Protein AF-A0A7G2LVC7-F1 (afdb_monomer)

pLDDT: mean 88.09, std 11.13, range [53.5, 98.56]

Structure (mmCIF, N/CA/C/O backbone):
data_AF-A0A7G2LVC7-F1
#
_entry.id   AF-A0A7G2LVC7-F1
#
loop_
_atom_site.group_PDB
_atom_site.id
_atom_site.type_symbol
_atom_site.label_atom_id
_atom_site.label_alt_id
_atom_site.label_comp_id
_atom_site.label_asym_id
_atom_site.label_entity_id
_atom_site.label_seq_id
_atom_site.pdbx_PDB_ins_code
_atom_site.Cartn_x
_atom_site.Cartn_y
_atom_site.Cartn_z
_atom_site.occupancy
_atom_site.B_iso_or_equiv
_atom_site.auth_seq_id
_atom_site.auth_comp_id
_atom_site.auth_asym_id
_atom_site.auth_atom_id
_atom_site.pdbx_PDB_model_num
ATOM 1 N N . ASP A 1 1 ? -10.509 -1.052 -3.117 1.00 84.00 1 ASP A N 1
ATOM 2 C CA . ASP A 1 1 ? -11.192 -1.688 -4.268 1.00 84.00 1 ASP A CA 1
ATOM 3 C C . ASP A 1 1 ? -12.292 -2.691 -3.932 1.00 84.00 1 ASP A C 1
ATOM 5 O O . ASP A 1 1 ? -13.325 -2.704 -4.594 1.00 84.00 1 ASP A O 1
ATOM 9 N N . PHE A 1 2 ? -12.101 -3.546 -2.930 1.00 94.62 2 PHE A N 1
ATOM 10 C CA . PHE A 1 2 ? -13.021 -4.633 -2.593 1.00 94.62 2 PHE A CA 1
ATOM 11 C C . PHE A 1 2 ? -13.403 -4.578 -1.112 1.00 94.62 2 PHE A C 1
ATOM 13 O O . PHE A 1 2 ? -12.683 -4.004 -0.293 1.00 94.62 2 PHE A O 1
ATOM 20 N N . TRP A 1 3 ? -14.530 -5.190 -0.750 1.00 96.19 3 TRP A N 1
ATOM 21 C CA . TRP A 1 3 ? -14.971 -5.289 0.640 1.00 96.19 3 TRP A CA 1
ATOM 22 C C . TRP A 1 3 ? -15.733 -6.590 0.890 1.00 96.19 3 TRP A C 1
ATOM 24 O O . TRP A 1 3 ? -16.580 -6.984 0.086 1.00 96.19 3 TRP A O 1
ATOM 34 N N . ARG A 1 4 ? -15.452 -7.255 2.016 1.00 97.44 4 ARG A N 1
ATOM 35 C CA . ARG A 1 4 ? -16.205 -8.428 2.484 1.00 97.44 4 ARG A CA 1
ATOM 36 C C . ARG A 1 4 ? -16.074 -8.578 3.991 1.00 97.44 4 ARG A C 1
ATOM 38 O O . ARG A 1 4 ? -14.972 -8.489 4.512 1.00 97.44 4 ARG A O 1
ATOM 45 N N . ALA A 1 5 ? -17.185 -8.864 4.675 1.00 96.81 5 ALA A N 1
ATOM 46 C CA . ALA A 1 5 ? -17.201 -9.202 6.103 1.00 96.81 5 ALA A CA 1
ATOM 47 C C . ALA A 1 5 ? -16.351 -8.246 6.966 1.00 96.81 5 ALA A C 1
ATOM 49 O O . ALA A 1 5 ? -15.589 -8.691 7.816 1.00 96.81 5 ALA A O 1
ATOM 50 N N . ARG A 1 6 ? -16.493 -6.931 6.729 1.00 98.00 6 ARG A N 1
ATOM 51 C CA . ARG A 1 6 ? -15.776 -5.861 7.451 1.00 98.00 6 ARG A CA 1
ATOM 52 C C . ARG A 1 6 ? -14.270 -5.768 7.160 1.00 98.00 6 ARG A C 1
ATOM 54 O O . ARG A 1 6 ? -13.549 -5.088 7.878 1.00 98.00 6 ARG A O 1
ATOM 61 N N . VAL A 1 7 ? -13.795 -6.377 6.080 1.00 98.25 7 VAL A N 1
ATOM 62 C CA . VAL A 1 7 ? -12.431 -6.204 5.565 1.00 98.25 7 VAL A CA 1
ATOM 63 C C . VAL A 1 7 ? -12.501 -5.392 4.280 1.00 98.25 7 VAL A C 1
ATOM 65 O O . VAL A 1 7 ? -13.159 -5.821 3.330 1.00 98.25 7 VAL A O 1
ATOM 68 N N . ALA A 1 8 ? -11.839 -4.234 4.241 1.00 98.06 8 ALA A N 1
ATOM 69 C CA . ALA A 1 8 ? -11.569 -3.538 2.983 1.00 98.06 8 ALA A CA 1
ATOM 70 C C . ALA A 1 8 ? -10.250 -4.043 2.402 1.00 98.06 8 ALA A C 1
ATOM 72 O O . ALA A 1 8 ? -9.280 -4.235 3.130 1.00 98.06 8 ALA A O 1
ATOM 73 N N . PHE A 1 9 ? -10.212 -4.242 1.092 1.00 97.06 9 PHE A N 1
ATOM 74 C CA . PHE A 1 9 ? -9.042 -4.734 0.385 1.00 97.06 9 PHE A CA 1
ATOM 75 C C . PHE A 1 9 ? -8.743 -3.850 -0.823 1.00 97.06 9 PHE A C 1
ATOM 77 O O . PHE A 1 9 ? -9.649 -3.428 -1.552 1.00 97.06 9 PHE A O 1
ATOM 84 N N . ASP A 1 10 ? -7.465 -3.588 -1.034 1.00 93.38 10 ASP A N 1
ATOM 85 C CA . ASP A 1 10 ? -6.957 -2.775 -2.123 1.00 93.38 10 ASP A CA 1
ATOM 86 C C . ASP A 1 10 ? -5.792 -3.479 -2.812 1.00 93.38 10 ASP A C 1
ATOM 88 O O . ASP A 1 10 ? -4.890 -3.996 -2.144 1.00 93.38 10 ASP A O 1
ATOM 92 N N . TYR A 1 11 ? -5.838 -3.546 -4.144 1.00 91.00 11 TYR A N 1
ATOM 93 C CA . TYR A 1 11 ? -4.787 -4.167 -4.945 1.00 91.00 11 TYR A CA 1
ATOM 94 C C . TYR A 1 11 ? -4.053 -3.092 -5.727 1.00 91.00 11 TYR A C 1
ATOM 96 O O . TYR A 1 11 ? -4.482 -2.663 -6.796 1.00 91.00 11 TYR A O 1
ATOM 104 N N . GLU A 1 12 ? -2.911 -2.682 -5.198 1.00 86.00 12 GLU A N 1
ATOM 105 C CA . GLU A 1 12 ? -2.181 -1.544 -5.709 1.00 86.00 12 GLU A CA 1
ATOM 106 C C . GLU A 1 12 ? -0.890 -1.982 -6.406 1.00 86.00 12 GLU A C 1
ATOM 108 O O . GLU A 1 12 ? 0.140 -2.239 -5.785 1.00 86.00 12 GLU A O 1
ATOM 113 N N . TRP A 1 13 ? -0.944 -2.076 -7.734 1.00 80.50 13 TRP A N 1
ATOM 114 C CA . TRP A 1 13 ? 0.162 -2.593 -8.542 1.00 80.50 13 TRP A CA 1
ATOM 115 C C . TRP A 1 13 ? 1.050 -1.505 -9.153 1.00 80.50 13 TRP A C 1
ATOM 117 O O . TRP A 1 13 ? 2.193 -1.776 -9.537 1.00 80.50 13 TRP A O 1
ATOM 127 N N . ASN A 1 14 ? 0.558 -0.271 -9.293 1.00 69.94 14 ASN A N 1
ATOM 128 C CA . ASN A 1 14 ? 1.308 0.775 -9.986 1.00 69.94 14 ASN A CA 1
ATOM 129 C C . ASN A 1 14 ? 0.939 2.186 -9.518 1.00 69.94 14 ASN A C 1
ATOM 131 O O . ASN A 1 14 ? 0.633 3.077 -10.317 1.00 69.94 14 ASN A O 1
ATOM 135 N N . SER A 1 15 ? 0.986 2.387 -8.208 1.00 57.44 15 SER A N 1
ATOM 136 C CA . SER A 1 15 ? 0.576 3.633 -7.580 1.00 57.44 15 SER A CA 1
ATOM 137 C C . SER A 1 15 ? 1.607 4.735 -7.779 1.00 57.44 15 SER A C 1
ATOM 139 O O . SER A 1 15 ? 2.799 4.599 -7.478 1.00 57.44 15 SER A O 1
ATOM 141 N N . LYS A 1 16 ? 1.105 5.874 -8.255 1.00 60.28 16 LYS A N 1
ATOM 142 C CA . LYS A 1 16 ? 1.748 7.174 -8.066 1.00 60.28 16 LYS A CA 1
ATOM 143 C C . LYS A 1 16 ? 1.584 7.577 -6.600 1.00 60.28 16 LYS A C 1
ATOM 145 O O . LYS A 1 16 ? 0.590 7.227 -5.976 1.00 60.28 16 LYS A O 1
ATOM 150 N N . ASP A 1 17 ? 2.496 8.388 -6.075 1.00 61.31 17 ASP A N 1
ATOM 151 C CA . ASP A 1 17 ? 2.555 8.804 -4.663 1.00 61.31 17 ASP A CA 1
ATOM 152 C C . ASP A 1 17 ? 1.239 9.316 -4.028 1.00 61.31 17 ASP A C 1
ATOM 154 O O . ASP A 1 17 ? 1.106 9.260 -2.809 1.00 61.31 17 ASP A O 1
ATOM 158 N N . GLN A 1 18 ? 0.270 9.786 -4.819 1.00 62.22 18 GLN A N 1
ATOM 159 C CA . GLN A 1 18 ? -1.046 10.232 -4.338 1.00 62.22 18 GLN A CA 1
ATOM 160 C C . GLN A 1 18 ? -2.010 9.093 -3.966 1.00 62.22 18 GLN A C 1
ATOM 162 O O . GLN A 1 18 ? -2.948 9.325 -3.207 1.00 62.22 18 GLN A O 1
ATOM 167 N N . THR A 1 19 ? -1.807 7.888 -4.499 1.00 74.31 19 THR A N 1
ATOM 168 C CA . THR A 1 19 ? -2.781 6.788 -4.389 1.00 74.31 19 THR A CA 1
ATOM 169 C C . THR A 1 19 ? -2.840 6.275 -2.951 1.00 74.31 19 THR A C 1
ATOM 171 O O . THR A 1 19 ? -3.884 6.377 -2.320 1.00 74.31 19 THR A O 1
ATOM 174 N N . TYR A 1 20 ? -1.687 5.952 -2.350 1.00 88.38 20 TYR A N 1
ATOM 175 C CA . TYR A 1 20 ? -1.632 5.445 -0.972 1.00 88.38 20 TYR A CA 1
ATOM 176 C C . TYR A 1 20 ? -2.254 6.370 0.070 1.00 88.38 20 TYR A C 1
ATOM 178 O O . TYR A 1 20 ? -2.895 5.895 1.000 1.00 88.38 20 TYR A O 1
ATOM 186 N N . ASP A 1 21 ? -2.073 7.685 -0.053 1.00 90.19 21 ASP A N 1
ATOM 187 C CA . ASP A 1 21 ? -2.685 8.609 0.901 1.00 90.19 21 ASP A CA 1
ATOM 188 C C . ASP A 1 21 ? -4.215 8.555 0.809 1.00 90.19 21 ASP A C 1
ATOM 190 O O . ASP A 1 21 ? -4.891 8.514 1.834 1.00 90.19 21 ASP A O 1
ATOM 194 N N . ARG A 1 22 ? -4.766 8.485 -0.408 1.00 91.06 22 ARG A N 1
ATOM 195 C CA . ARG A 1 22 ? -6.209 8.348 -0.636 1.00 91.06 22 ARG A CA 1
ATOM 196 C C . ARG A 1 22 ? -6.742 7.031 -0.077 1.00 91.06 22 ARG A C 1
ATOM 198 O O . ARG A 1 22 ? -7.782 7.043 0.578 1.00 91.06 22 ARG A O 1
ATOM 205 N N . ASP A 1 23 ? -6.040 5.929 -0.308 1.00 92.38 23 ASP A N 1
ATOM 206 C CA . ASP A 1 23 ? -6.507 4.605 0.108 1.00 92.38 23 ASP A CA 1
ATOM 207 C C . ASP A 1 23 ? -6.465 4.483 1.646 1.00 92.38 23 ASP A C 1
ATOM 209 O O . ASP A 1 23 ? -7.435 4.047 2.270 1.00 92.38 23 ASP A O 1
ATOM 213 N N . LEU A 1 24 ? -5.410 5.006 2.290 1.00 95.00 24 LEU A N 1
ATOM 214 C CA . LEU A 1 24 ? -5.313 5.075 3.754 1.00 95.00 24 LEU A CA 1
ATOM 215 C C . LEU A 1 24 ? -6.374 5.998 4.374 1.00 95.00 24 LEU A C 1
ATOM 217 O O . LEU A 1 24 ? -6.931 5.661 5.422 1.00 95.00 24 LEU A O 1
ATOM 221 N N . TYR A 1 25 ? -6.696 7.131 3.739 1.00 95.44 25 TYR A N 1
ATOM 222 C CA . TYR A 1 25 ? -7.791 7.990 4.197 1.00 95.44 25 TYR A CA 1
ATOM 223 C C . TYR A 1 25 ? -9.154 7.312 4.062 1.00 95.44 25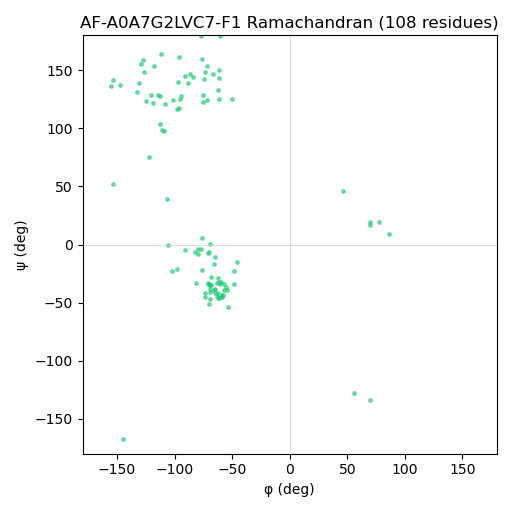 TYR A C 1
ATOM 225 O O . TYR A 1 25 ? -9.973 7.425 4.973 1.00 95.44 25 TYR A O 1
ATOM 233 N N . ALA A 1 26 ? -9.391 6.569 2.980 1.00 95.56 26 ALA A N 1
ATOM 234 C CA . ALA A 1 26 ? -10.620 5.802 2.823 1.00 95.56 26 ALA A CA 1
ATOM 235 C C . ALA A 1 26 ? -10.754 4.737 3.924 1.00 95.56 26 ALA A C 1
ATOM 237 O O . ALA A 1 26 ? -11.797 4.649 4.572 1.00 95.56 26 ALA A O 1
ATOM 238 N N . PHE A 1 27 ? -9.686 3.983 4.204 1.00 97.56 27 PHE A N 1
ATOM 239 C CA . PHE A 1 27 ? -9.669 3.008 5.299 1.00 97.56 27 PHE A CA 1
ATOM 240 C C . PHE A 1 27 ? -9.948 3.645 6.652 1.00 97.56 27 PHE A C 1
ATOM 242 O O . PHE A 1 27 ? -10.782 3.138 7.402 1.00 97.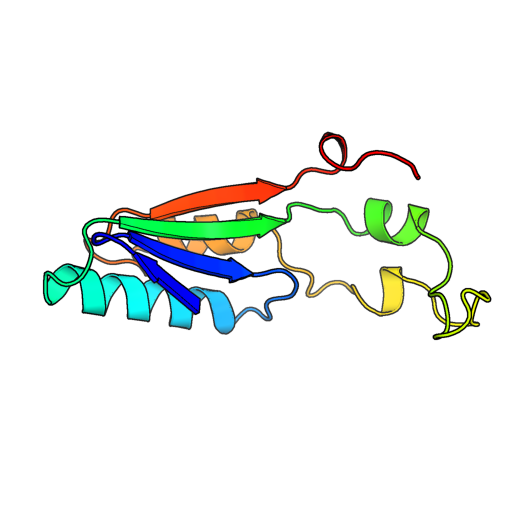56 27 PHE A O 1
ATOM 249 N N . ARG A 1 28 ? -9.316 4.788 6.937 1.00 97.81 28 ARG A N 1
ATOM 250 C CA . ARG A 1 28 ? -9.595 5.568 8.141 1.00 97.81 28 ARG A CA 1
ATOM 251 C C . ARG A 1 28 ? -11.083 5.885 8.258 1.00 97.81 28 ARG A C 1
ATOM 253 O O . ARG A 1 28 ? -11.685 5.568 9.278 1.00 97.81 28 ARG A O 1
ATOM 260 N N . SER A 1 29 ? -11.677 6.478 7.223 1.00 97.75 29 SER A N 1
ATOM 261 C CA . SER A 1 29 ? -13.086 6.878 7.247 1.00 97.75 29 SER A CA 1
ATOM 262 C C . SER A 1 29 ? -14.029 5.688 7.418 1.00 97.75 29 SER A C 1
ATOM 264 O O . SER A 1 29 ? -14.978 5.768 8.194 1.00 97.75 29 SER A O 1
ATOM 266 N N . PHE A 1 30 ? -13.772 4.566 6.742 1.00 97.75 30 PHE A N 1
ATOM 267 C CA . PHE A 1 30 ? -14.605 3.369 6.882 1.00 97.75 30 PHE A CA 1
ATOM 268 C C . PHE A 1 30 ? -14.464 2.704 8.249 1.00 97.75 30 PHE A C 1
ATOM 270 O O . PHE A 1 30 ? -15.446 2.179 8.773 1.00 97.75 30 PHE A O 1
ATOM 277 N N . PHE A 1 31 ? -13.271 2.734 8.835 1.00 98.38 31 PHE A N 1
ATOM 278 C CA . PHE A 1 31 ? -13.039 2.225 10.179 1.00 98.38 31 PHE A CA 1
ATOM 279 C C . PHE A 1 31 ? -13.720 3.100 11.236 1.00 98.38 31 PHE A C 1
ATOM 281 O O . PHE A 1 31 ? -14.447 2.585 12.079 1.00 98.38 31 PHE A O 1
ATOM 288 N N . GLU A 1 32 ? -13.568 4.426 11.148 1.00 98.00 32 GLU A N 1
ATOM 289 C CA . GLU A 1 32 ? -14.238 5.384 12.041 1.00 98.00 32 GLU A CA 1
ATOM 290 C C . GLU A 1 32 ? -15.771 5.291 11.936 1.00 98.00 32 GLU A C 1
ATOM 292 O O . GLU A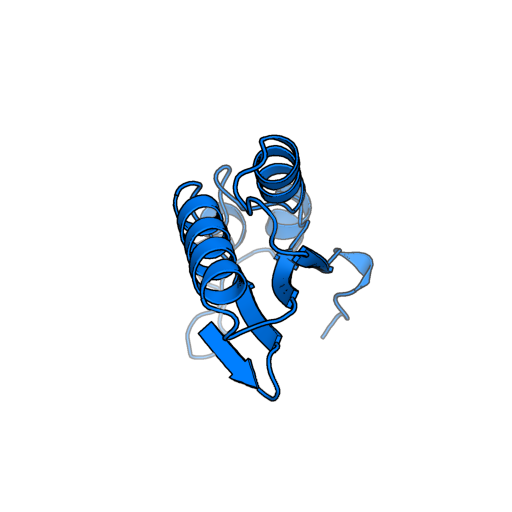 1 32 ? -16.469 5.424 12.938 1.00 98.00 32 GLU A O 1
ATOM 297 N N . ALA A 1 33 ? -16.302 4.992 10.746 1.00 97.62 33 ALA A N 1
ATOM 298 C CA . ALA A 1 33 ? -17.725 4.728 10.531 1.00 97.62 33 ALA A CA 1
ATOM 299 C C . ALA A 1 33 ? -18.181 3.325 10.987 1.00 97.62 33 ALA A C 1
ATOM 301 O O . ALA A 1 33 ? -19.363 2.999 10.881 1.00 97.62 33 ALA A O 1
ATOM 302 N N . GLY A 1 34 ? -17.267 2.467 11.449 1.00 97.69 34 GLY A N 1
ATOM 303 C CA . GLY A 1 34 ? -17.567 1.101 11.873 1.00 97.69 34 GLY A CA 1
ATOM 304 C C . GLY A 1 34 ? -17.956 0.159 10.729 1.00 97.69 34 GLY A C 1
ATOM 305 O O . GLY A 1 34 ? -18.568 -0.877 10.985 1.00 97.69 34 GLY A O 1
ATOM 306 N N . VAL A 1 35 ? -17.620 0.484 9.478 1.00 98.00 35 VAL A N 1
ATOM 307 C CA . VAL A 1 35 ? -17.906 -0.329 8.277 1.00 98.00 35 VAL A CA 1
ATOM 308 C C . VAL A 1 35 ? -16.876 -1.448 8.094 1.00 98.00 35 VAL A C 1
ATOM 310 O O . VAL A 1 35 ? -17.211 -2.535 7.610 1.00 98.00 35 VAL A O 1
ATOM 313 N N . ILE A 1 36 ? -15.627 -1.190 8.488 1.00 98.56 36 ILE A N 1
ATOM 314 C CA . ILE A 1 36 ? -14.527 -2.158 8.457 1.00 98.56 36 ILE A CA 1
ATOM 315 C C . ILE A 1 36 ? -13.812 -2.226 9.800 1.00 98.56 36 ILE A C 1
ATOM 317 O O . ILE A 1 36 ? -13.799 -1.248 10.540 1.00 98.56 36 ILE A O 1
ATOM 321 N N . ASP A 1 37 ? -13.174 -3.361 10.065 1.00 98.56 37 ASP A N 1
ATOM 322 C CA . ASP A 1 37 ? -12.282 -3.556 11.211 1.00 98.56 37 ASP A CA 1
ATOM 323 C C . ASP A 1 37 ? -10.804 -3.480 10.801 1.00 98.56 37 ASP A C 1
ATOM 325 O O . ASP A 1 37 ? -9.941 -3.205 11.631 1.00 98.56 37 ASP A O 1
ATOM 329 N N . VAL A 1 38 ? -10.503 -3.716 9.518 1.00 98.25 38 VAL A N 1
ATOM 330 C CA . VAL A 1 38 ? -9.139 -3.722 8.974 1.00 98.25 38 VAL A CA 1
ATOM 331 C C . VAL A 1 38 ? -9.136 -3.380 7.483 1.00 98.25 38 VAL A C 1
ATOM 333 O O . VAL A 1 38 ? -10.013 -3.809 6.723 1.00 98.25 38 VAL A O 1
ATOM 336 N N . GLY A 1 39 ? -8.131 -2.611 7.068 1.00 97.88 39 GLY A N 1
ATOM 337 C CA . GLY A 1 39 ? -7.770 -2.412 5.667 1.00 97.88 39 GLY A CA 1
ATOM 338 C C . GLY A 1 39 ? -6.620 -3.333 5.257 1.00 97.88 39 GLY A C 1
ATOM 339 O O . GLY A 1 39 ? -5.673 -3.532 6.015 1.00 97.88 39 GLY A O 1
ATOM 340 N N . VAL A 1 40 ? -6.678 -3.892 4.055 1.00 97.38 40 VAL A N 1
ATOM 341 C CA . VAL A 1 40 ? -5.617 -4.726 3.481 1.00 97.38 40 VAL A CA 1
ATOM 342 C C . VAL A 1 40 ? -5.141 -4.087 2.188 1.00 97.38 40 VAL A C 1
ATOM 344 O O . VAL A 1 40 ? -5.962 -3.794 1.324 1.00 97.38 40 VAL A O 1
ATOM 347 N N . ILE A 1 41 ? -3.832 -3.902 2.036 1.00 94.88 41 ILE A N 1
ATOM 348 C CA . ILE A 1 41 ? -3.225 -3.448 0.778 1.00 94.88 41 ILE A CA 1
ATOM 349 C C . ILE A 1 41 ? -2.273 -4.524 0.286 1.00 94.88 41 ILE A C 1
ATOM 351 O O . ILE A 1 41 ? -1.315 -4.872 0.977 1.00 94.88 41 ILE A O 1
ATOM 355 N N . VAL A 1 42 ? -2.512 -5.024 -0.921 1.00 92.88 42 VAL A N 1
ATOM 356 C CA . VAL A 1 42 ? -1.520 -5.794 -1.672 1.00 92.88 42 VAL A CA 1
ATOM 357 C C . VAL A 1 42 ? -0.782 -4.839 -2.590 1.00 92.88 42 VAL A C 1
ATOM 359 O O . VAL A 1 42 ? -1.398 -4.095 -3.341 1.00 92.88 42 VAL A O 1
ATOM 362 N N . THR A 1 43 ? 0.540 -4.867 -2.526 1.00 89.94 43 THR A N 1
ATOM 363 C CA . THR A 1 43 ? 1.426 -4.068 -3.368 1.00 89.94 43 THR A CA 1
ATOM 364 C C . THR A 1 43 ? 2.689 -4.860 -3.692 1.00 89.94 43 THR A C 1
ATOM 366 O O . THR A 1 43 ? 2.763 -6.072 -3.483 1.00 89.94 43 THR A O 1
ATOM 369 N N . ARG A 1 44 ? 3.704 -4.190 -4.227 1.00 87.62 44 ARG A N 1
ATOM 370 C CA . ARG A 1 44 ? 4.973 -4.772 -4.640 1.00 87.62 44 ARG A CA 1
ATOM 371 C C . ARG A 1 44 ? 6.158 -4.047 -4.017 1.00 87.62 44 ARG A C 1
ATOM 373 O O . ARG A 1 44 ? 6.140 -2.836 -3.825 1.00 87.62 44 ARG A O 1
ATOM 380 N N . GLU A 1 45 ? 7.222 -4.794 -3.768 1.00 86.38 45 GLU A N 1
ATOM 381 C CA . GLU A 1 45 ? 8.554 -4.283 -3.446 1.00 86.38 45 GLU A CA 1
ATOM 382 C C . GLU A 1 45 ? 9.522 -4.841 -4.495 1.00 86.38 45 GLU A C 1
ATOM 384 O O . GLU A 1 45 ? 10.258 -5.797 -4.262 1.00 86.38 45 GLU A O 1
ATOM 389 N N . LEU A 1 46 ? 9.456 -4.270 -5.701 1.00 84.69 46 LEU A N 1
ATOM 390 C CA . LEU A 1 46 ? 10.263 -4.684 -6.850 1.00 84.69 46 LEU A CA 1
ATOM 391 C C . LEU A 1 46 ? 11.218 -3.557 -7.238 1.00 84.69 46 LEU A C 1
ATOM 393 O O . LEU A 1 46 ? 10.797 -2.413 -7.424 1.00 84.69 46 LEU A O 1
ATOM 397 N N . SER A 1 47 ? 12.503 -3.889 -7.362 1.00 82.25 47 SER A N 1
ATOM 398 C CA . SER A 1 47 ? 13.548 -2.926 -7.704 1.00 82.25 47 SER A CA 1
ATOM 399 C C . SER A 1 47 ? 13.522 -2.570 -9.192 1.00 82.25 47 SER A C 1
ATOM 401 O O . SER A 1 47 ? 13.031 -3.322 -10.032 1.00 82.25 47 SER A O 1
ATOM 403 N N . ASN A 1 48 ? 14.120 -1.432 -9.547 1.00 81.38 48 ASN A N 1
ATOM 404 C CA . ASN A 1 48 ? 14.315 -1.082 -10.955 1.00 81.38 48 ASN A CA 1
ATOM 405 C C . ASN A 1 48 ? 15.166 -2.135 -11.692 1.00 81.38 48 ASN A C 1
ATOM 407 O O . ASN A 1 48 ? 14.943 -2.392 -12.870 1.00 81.38 48 ASN A O 1
ATOM 411 N N . ASP A 1 49 ? 16.113 -2.775 -11.001 1.00 86.31 49 ASP A N 1
ATOM 412 C CA . ASP A 1 49 ? 16.935 -3.835 -11.591 1.00 86.31 49 ASP A CA 1
ATOM 413 C C . ASP A 1 49 ? 16.123 -5.095 -11.896 1.00 86.31 49 ASP A C 1
ATOM 415 O O . ASP A 1 49 ? 16.332 -5.697 -12.947 1.00 86.31 49 ASP A O 1
ATOM 419 N N . PHE A 1 50 ? 15.124 -5.422 -11.068 1.00 87.38 50 PHE A N 1
ATOM 420 C CA . PHE A 1 50 ? 14.145 -6.456 -11.402 1.00 87.38 50 PHE A CA 1
ATOM 421 C C . PHE A 1 50 ? 13.381 -6.106 -12.690 1.00 87.38 50 PHE A C 1
ATOM 423 O O . PHE A 1 50 ? 13.262 -6.929 -13.587 1.00 87.38 50 PHE A O 1
ATOM 430 N N . PHE A 1 51 ? 12.918 -4.863 -12.860 1.00 86.38 51 PHE A N 1
ATOM 431 C CA . PHE A 1 51 ? 12.230 -4.486 -14.105 1.00 86.38 51 PHE A CA 1
ATOM 432 C C . PHE A 1 51 ? 13.143 -4.459 -15.331 1.00 86.38 51 PHE A C 1
ATOM 434 O O . PHE A 1 51 ? 12.669 -4.673 -16.445 1.00 86.38 51 PHE A O 1
ATOM 441 N N . LYS A 1 52 ? 14.442 -4.199 -15.155 1.00 88.00 52 LYS A N 1
ATOM 442 C CA . LYS A 1 52 ? 15.422 -4.328 -16.241 1.00 88.00 52 LYS A CA 1
ATOM 443 C C . LYS A 1 52 ? 15.634 -5.788 -16.632 1.00 88.00 52 LYS A C 1
ATOM 445 O O . LYS A 1 52 ? 15.753 -6.053 -17.823 1.00 88.00 52 LYS A O 1
ATOM 450 N N . SER A 1 53 ? 15.652 -6.720 -15.672 1.00 88.81 53 SER A N 1
ATOM 451 C CA . SER A 1 53 ? 15.846 -8.145 -15.974 1.00 88.81 53 SER A CA 1
ATOM 452 C C . SER A 1 53 ? 14.695 -8.761 -16.771 1.00 88.81 53 SER A C 1
ATOM 454 O O . SER A 1 53 ? 14.882 -9.812 -17.368 1.00 88.81 53 SER A O 1
ATOM 456 N N . LEU A 1 54 ? 13.530 -8.107 -16.816 1.00 88.12 54 LEU A N 1
ATOM 457 C CA . LEU A 1 54 ? 12.382 -8.533 -17.623 1.00 88.12 54 LEU A CA 1
ATOM 458 C C . LEU A 1 54 ? 12.494 -8.164 -19.115 1.00 88.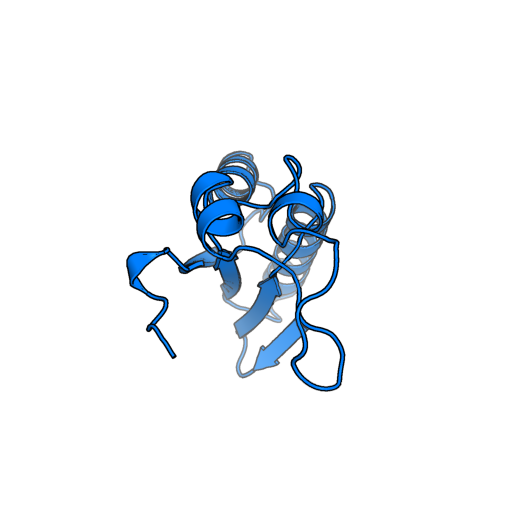12 54 LEU A C 1
ATOM 460 O O . LEU A 1 54 ? 11.659 -8.594 -19.901 1.00 88.12 54 LEU A O 1
ATOM 464 N N . GLY A 1 55 ? 13.490 -7.368 -19.521 1.00 91.38 55 GLY A N 1
ATOM 465 C CA . GLY A 1 55 ? 13.736 -7.062 -20.932 1.00 91.38 55 GLY A CA 1
ATOM 466 C C . GLY A 1 55 ? 12.671 -6.173 -21.588 1.00 91.38 55 GLY A C 1
ATOM 467 O O . GLY A 1 55 ? 12.296 -5.118 -21.055 1.00 91.38 55 GLY A O 1
ATOM 468 N N . ASN A 1 56 ? 12.241 -6.567 -22.787 1.00 93.75 56 ASN A N 1
ATOM 469 C CA . ASN A 1 56 ? 11.321 -5.816 -23.638 1.00 93.75 56 ASN A CA 1
ATOM 470 C C . ASN A 1 56 ? 9.853 -6.112 -23.308 1.00 93.75 56 ASN A C 1
ATOM 472 O O . ASN A 1 56 ? 9.481 -7.214 -22.919 1.00 93.75 56 ASN A O 1
ATOM 476 N N . CYS A 1 57 ? 8.990 -5.109 -23.467 1.00 91.44 57 CYS A N 1
ATOM 477 C CA . CYS A 1 57 ? 7.548 -5.299 -23.368 1.00 91.44 57 CYS A CA 1
ATOM 478 C C . CYS A 1 57 ? 7.062 -6.167 -24.529 1.00 91.44 57 CYS A C 1
ATOM 480 O O . CYS A 1 57 ? 7.548 -6.019 -25.650 1.00 91.44 57 CYS A O 1
ATOM 482 N N . LEU A 1 58 ? 6.035 -6.972 -24.272 1.00 92.12 58 LEU A N 1
ATOM 483 C CA . LEU A 1 58 ? 5.345 -7.742 -25.299 1.00 92.12 58 LEU A CA 1
ATOM 484 C C . LEU A 1 58 ? 4.162 -6.955 -25.875 1.00 92.12 58 LEU A C 1
ATOM 486 O O . LEU A 1 58 ? 3.485 -6.204 -25.161 1.00 92.12 58 LEU A O 1
ATOM 490 N N . ASP A 1 59 ? 3.904 -7.128 -27.168 1.00 92.81 59 ASP A N 1
ATOM 491 C CA . ASP A 1 59 ? 2.670 -6.685 -27.806 1.00 92.81 59 ASP A CA 1
ATOM 492 C C . ASP A 1 59 ? 1.497 -7.633 -27.479 1.00 92.81 59 ASP A C 1
ATOM 494 O O . ASP A 1 59 ? 1.632 -8.636 -26.776 1.00 92.81 59 ASP A O 1
ATOM 498 N N . LYS A 1 60 ? 0.304 -7.323 -28.000 1.00 93.06 60 LYS A N 1
ATOM 499 C CA . LYS A 1 60 ? -0.904 -8.142 -27.783 1.00 93.06 60 LYS A CA 1
ATOM 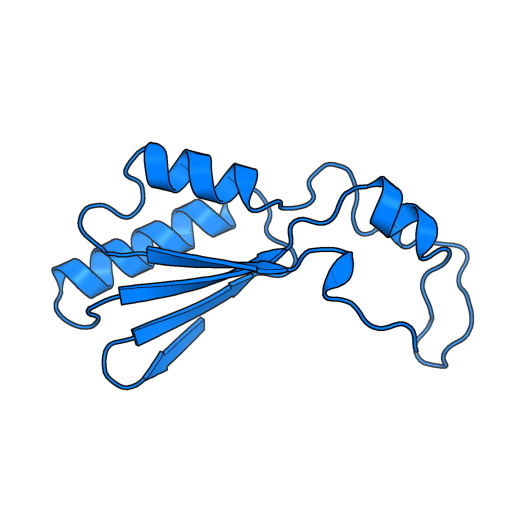500 C C . LYS A 1 60 ? -0.834 -9.552 -28.392 1.00 93.06 60 LYS A C 1
ATOM 502 O O . LYS A 1 60 ? -1.731 -10.350 -28.144 1.00 93.06 60 LYS A O 1
ATOM 507 N N . PHE A 1 61 ? 0.167 -9.823 -29.224 1.00 94.88 61 PHE A N 1
ATOM 508 C CA . PHE A 1 61 ? 0.414 -11.103 -29.880 1.00 94.88 61 PHE A CA 1
ATOM 509 C C . PHE A 1 61 ? 1.596 -11.859 -29.252 1.00 94.88 61 PHE A C 1
ATOM 511 O O . PHE A 1 61 ? 1.888 -12.969 -29.685 1.00 94.88 61 PHE A O 1
ATOM 518 N N . GLY A 1 62 ? 2.249 -11.289 -28.233 1.00 91.56 62 GLY A N 1
ATOM 519 C CA . GLY A 1 62 ? 3.396 -11.889 -27.556 1.00 91.56 62 GLY A CA 1
ATOM 520 C C . GLY A 1 62 ? 4.749 -11.603 -28.212 1.00 91.56 62 GLY A C 1
ATOM 521 O O . GLY A 1 62 ? 5.737 -12.199 -27.797 1.00 91.56 62 GLY A O 1
ATOM 522 N N . ASN A 1 63 ? 4.830 -10.710 -29.204 1.00 95.00 63 ASN A N 1
ATOM 523 C CA . ASN A 1 63 ? 6.112 -10.326 -29.803 1.00 95.00 63 ASN A CA 1
ATOM 524 C C . ASN A 1 63 ? 6.785 -9.225 -28.981 1.00 95.00 63 ASN A C 1
ATOM 526 O O . ASN A 1 63 ? 6.109 -8.323 -28.481 1.00 95.00 63 ASN A O 1
ATOM 530 N N . GLU A 1 64 ? 8.115 -9.256 -28.890 1.00 95.19 64 GLU A N 1
ATOM 531 C CA . GLU A 1 64 ? 8.872 -8.166 -28.275 1.00 95.19 64 GLU A CA 1
ATOM 532 C C . GLU A 1 64 ? 8.672 -6.840 -29.021 1.00 95.19 64 GLU A C 1
ATOM 534 O O . GLU A 1 64 ? 8.588 -6.782 -30.248 1.00 95.19 64 GLU A O 1
ATOM 539 N N . THR A 1 65 ? 8.621 -5.758 -28.252 1.00 94.00 65 THR A N 1
ATOM 540 C CA . THR A 1 65 ? 8.557 -4.378 -28.741 1.00 94.00 65 THR A CA 1
ATOM 541 C C . THR A 1 65 ? 9.846 -3.633 -28.410 1.00 94.00 65 THR A C 1
ATOM 543 O O . THR A 1 65 ? 10.567 -4.005 -27.490 1.00 94.00 65 THR A O 1
ATOM 546 N N . ASP A 1 66 ? 10.082 -2.491 -29.054 1.00 92.44 66 ASP A N 1
ATOM 547 C CA . ASP A 1 66 ? 11.268 -1.652 -28.799 1.00 92.44 66 ASP A CA 1
ATOM 548 C C . ASP A 1 66 ? 11.262 -0.950 -27.419 1.00 92.44 66 ASP A C 1
ATOM 550 O O . ASP A 1 66 ? 12.157 -0.167 -27.097 1.00 92.44 66 ASP A O 1
ATOM 554 N N . LYS A 1 67 ? 10.220 -1.159 -26.602 1.00 91.31 67 LYS A N 1
ATOM 555 C CA . LYS A 1 67 ? 10.051 -0.517 -25.292 1.00 91.31 67 LYS A CA 1
ATOM 556 C C . LYS A 1 67 ? 10.428 -1.483 -24.182 1.00 91.31 67 LYS A C 1
ATOM 558 O O . LYS A 1 67 ? 9.796 -2.523 -24.032 1.00 91.31 67 LYS A O 1
ATOM 563 N N . THR A 1 68 ? 11.359 -1.096 -23.317 1.00 90.50 68 THR A N 1
ATOM 564 C CA . THR A 1 68 ? 11.718 -1.915 -22.153 1.00 90.50 68 THR A CA 1
ATOM 565 C C . THR A 1 68 ? 10.642 -1.880 -21.070 1.00 90.50 68 THR A C 1
ATOM 567 O O . THR A 1 68 ? 9.962 -0.869 -20.856 1.00 90.50 68 THR A O 1
ATOM 570 N N . VAL A 1 69 ? 10.513 -2.981 -20.331 1.00 88.50 69 VAL A N 1
ATOM 571 C CA . VAL A 1 69 ? 9.634 -3.075 -19.158 1.00 88.50 69 VAL A CA 1
ATOM 572 C C . VAL A 1 69 ? 10.035 -2.029 -18.111 1.00 88.50 69 VAL A C 1
ATOM 574 O O . VAL A 1 69 ? 9.187 -1.293 -17.604 1.00 88.50 69 VAL A O 1
ATOM 577 N N . SER A 1 70 ? 11.335 -1.860 -17.862 1.00 86.62 70 SER A N 1
ATOM 578 C CA . SER A 1 70 ? 11.870 -0.841 -16.947 1.00 86.62 70 SER A CA 1
ATOM 579 C C . SER A 1 70 ? 11.462 0.595 -17.291 1.00 86.62 70 SER A C 1
ATOM 581 O O . SER A 1 70 ? 11.220 1.384 -16.381 1.00 86.62 70 SER A O 1
ATOM 583 N N . ALA A 1 71 ? 11.312 0.949 -18.572 1.00 83.81 71 ALA A N 1
ATOM 584 C CA . ALA A 1 71 ? 10.858 2.284 -18.964 1.00 83.81 71 ALA A CA 1
ATOM 585 C C . ALA A 1 71 ? 9.378 2.526 -18.615 1.00 83.81 71 ALA A C 1
ATOM 587 O O . ALA A 1 71 ? 9.001 3.635 -18.234 1.00 83.81 71 ALA A O 1
ATOM 588 N N . LYS A 1 72 ? 8.534 1.487 -18.698 1.00 79.81 72 LYS A N 1
ATOM 589 C CA . LYS A 1 72 ? 7.117 1.543 -18.291 1.00 79.81 72 LYS A CA 1
ATOM 590 C C . LYS A 1 72 ? 6.961 1.652 -16.773 1.00 79.81 72 LYS A C 1
ATOM 592 O O . LYS A 1 72 ? 6.046 2.311 -16.282 1.00 79.81 72 LYS A O 1
ATOM 597 N N . PHE A 1 73 ? 7.869 1.010 -16.051 1.00 75.94 73 PHE A N 1
ATOM 598 C CA . PHE A 1 73 ? 7.921 0.934 -14.597 1.00 75.94 73 PHE A CA 1
ATOM 599 C C . PHE A 1 73 ? 9.056 1.818 -14.039 1.00 75.94 73 PHE A C 1
ATOM 601 O O . PHE A 1 73 ? 9.741 1.420 -13.107 1.00 75.94 73 PHE A O 1
ATOM 608 N N . GLY A 1 74 ? 9.278 3.011 -14.613 1.00 62.06 74 GLY A N 1
ATOM 609 C CA . GLY A 1 74 ? 10.389 3.906 -14.246 1.00 62.06 74 GLY A CA 1
ATOM 610 C C . GLY A 1 74 ? 10.395 4.397 -12.783 1.00 62.06 74 GLY A C 1
ATOM 611 O O . GLY A 1 74 ? 9.484 4.115 -12.017 1.00 62.06 74 GLY A O 1
ATOM 612 N N . ALA A 1 75 ? 11.400 5.202 -12.403 1.00 54.31 75 ALA A N 1
ATOM 613 C CA . ALA A 1 75 ? 11.787 5.592 -11.025 1.00 54.31 75 ALA A CA 1
ATOM 614 C C . ALA A 1 75 ? 10.680 6.037 -10.033 1.00 54.31 75 ALA A C 1
ATOM 616 O O . ALA A 1 75 ? 10.914 6.074 -8.827 1.00 54.31 75 ALA A O 1
ATOM 617 N N . SER A 1 76 ? 9.471 6.359 -10.501 1.00 53.50 76 SER A N 1
ATOM 618 C CA . SER A 1 76 ? 8.291 6.559 -9.653 1.00 53.50 76 SER A CA 1
ATOM 619 C C . SER A 1 76 ? 7.741 5.272 -9.032 1.00 53.50 76 SER A C 1
ATOM 621 O O . SER A 1 76 ? 6.808 5.353 -8.233 1.00 53.50 76 SER A O 1
ATOM 623 N N . THR A 1 77 ? 8.263 4.102 -9.406 1.00 55.03 77 THR A N 1
ATOM 624 C CA . THR A 1 77 ? 7.647 2.832 -9.052 1.00 55.03 77 THR A CA 1
ATOM 625 C C . THR A 1 77 ? 7.572 2.588 -7.569 1.00 55.03 77 THR A C 1
ATOM 627 O O . THR A 1 77 ? 8.543 2.629 -6.819 1.00 55.03 77 THR A O 1
ATOM 630 N N . THR A 1 78 ? 6.334 2.340 -7.204 1.00 60.16 78 THR A N 1
ATOM 631 C CA . THR A 1 78 ? 5.811 2.032 -5.902 1.00 60.16 78 THR A CA 1
ATOM 632 C C . THR A 1 78 ? 6.611 0.907 -5.261 1.00 60.16 78 THR A C 1
ATOM 634 O O . THR A 1 78 ? 6.767 -0.167 -5.841 1.00 60.16 78 THR A O 1
ATOM 637 N N . GLY A 1 79 ? 7.116 1.186 -4.064 1.00 68.06 79 GLY A N 1
ATOM 638 C CA . GLY A 1 79 ? 7.568 0.170 -3.129 1.00 68.06 79 GLY A CA 1
ATOM 639 C C . GLY A 1 79 ? 6.721 0.247 -1.868 1.00 68.06 79 GLY A C 1
ATOM 640 O O . GLY A 1 79 ? 6.204 1.314 -1.510 1.00 68.06 79 GLY A O 1
ATOM 641 N N . THR A 1 80 ? 6.606 -0.875 -1.179 1.00 82.44 80 THR A N 1
ATOM 642 C CA . THR A 1 80 ? 6.076 -0.987 0.182 1.00 82.44 80 THR A CA 1
ATOM 643 C C . THR A 1 80 ? 6.714 0.055 1.108 1.00 82.44 80 THR A C 1
ATOM 645 O O . THR A 1 80 ? 6.018 0.632 1.940 1.00 82.44 80 THR A O 1
ATOM 648 N N . HIS A 1 81 ? 7.991 0.414 0.913 1.00 80.38 81 HIS A N 1
ATOM 649 C CA . HIS A 1 81 ? 8.662 1.470 1.690 1.00 80.38 81 HIS A CA 1
ATOM 650 C C . HIS A 1 81 ? 7.940 2.837 1.661 1.00 80.38 81 HIS A C 1
ATOM 652 O O . HIS A 1 81 ? 7.888 3.530 2.679 1.00 80.38 81 HIS A O 1
ATOM 658 N N . LYS A 1 82 ? 7.330 3.224 0.529 1.00 83.12 82 LYS A N 1
ATOM 659 C CA . LYS A 1 82 ? 6.542 4.468 0.406 1.00 83.12 82 LYS A CA 1
ATOM 660 C C . LYS A 1 82 ? 5.222 4.396 1.175 1.00 83.12 82 LYS A C 1
ATOM 662 O O . LYS A 1 82 ? 4.736 5.418 1.658 1.00 83.12 82 LYS A O 1
ATOM 667 N N . LEU A 1 83 ? 4.624 3.211 1.252 1.00 89.00 83 LEU A N 1
ATOM 668 C CA . LEU A 1 83 ? 3.395 2.977 2.005 1.00 89.00 83 LEU A CA 1
ATOM 669 C C . LEU A 1 83 ? 3.676 2.967 3.511 1.00 89.00 83 LEU A C 1
ATOM 671 O O . LEU A 1 83 ? 2.984 3.637 4.273 1.00 89.00 83 LEU A O 1
ATOM 675 N N . ILE A 1 84 ? 4.739 2.275 3.929 1.00 89.44 84 ILE A N 1
ATOM 676 C CA . ILE A 1 84 ? 5.145 2.173 5.335 1.00 89.44 84 ILE A CA 1
ATOM 677 C C . ILE A 1 84 ? 5.402 3.560 5.929 1.00 89.44 84 ILE A C 1
ATOM 679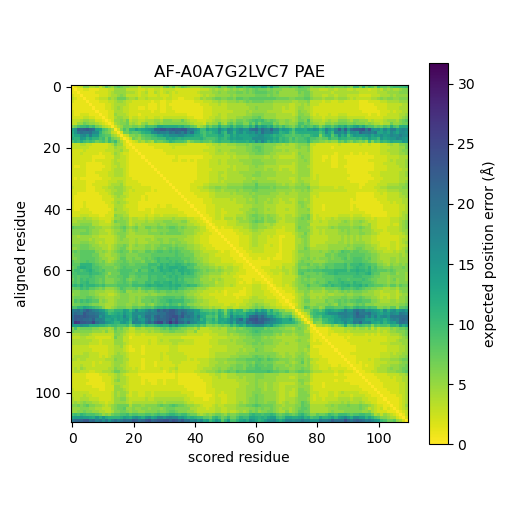 O O . ILE A 1 84 ? 4.923 3.840 7.025 1.00 89.44 84 ILE A O 1
ATOM 683 N N . SER A 1 85 ? 6.088 4.458 5.212 1.00 90.38 85 SER A N 1
ATOM 684 C CA . SER A 1 85 ? 6.339 5.816 5.716 1.00 90.38 85 SER A CA 1
ATOM 685 C C . SER A 1 85 ? 5.052 6.626 5.929 1.00 90.38 85 SER A C 1
ATOM 687 O O . SER A 1 85 ? 4.968 7.409 6.872 1.00 90.38 85 SER A O 1
ATOM 689 N N . ARG A 1 86 ? 4.020 6.407 5.106 1.00 91.50 86 ARG A N 1
ATOM 690 C CA . ARG A 1 86 ? 2.699 7.046 5.240 1.00 91.50 86 ARG A CA 1
ATOM 691 C C . ARG A 1 86 ? 1.897 6.476 6.406 1.00 91.50 86 ARG A C 1
ATOM 693 O O . ARG A 1 86 ? 1.296 7.242 7.157 1.00 91.50 86 ARG A O 1
ATOM 700 N N . ILE A 1 87 ? 1.929 5.158 6.595 1.00 92.88 87 ILE A N 1
ATOM 701 C CA . ILE A 1 87 ? 1.327 4.505 7.766 1.00 92.88 87 ILE A CA 1
ATOM 702 C C . ILE A 1 87 ? 2.009 5.004 9.046 1.00 92.88 87 ILE A C 1
ATOM 704 O O . ILE A 1 87 ? 1.322 5.416 9.976 1.00 92.88 87 ILE A O 1
ATOM 708 N N . ALA A 1 88 ? 3.344 5.066 9.065 1.00 92.06 88 ALA A N 1
ATOM 709 C CA . ALA A 1 88 ? 4.115 5.600 10.189 1.00 92.06 88 ALA A CA 1
ATOM 710 C C . ALA A 1 88 ? 3.804 7.080 10.475 1.00 92.06 88 ALA A C 1
ATOM 712 O O . ALA A 1 88 ? 3.803 7.500 11.628 1.00 92.06 88 ALA A O 1
ATOM 713 N N . ALA A 1 89 ? 3.473 7.862 9.442 1.00 93.44 89 ALA A N 1
ATOM 714 C CA . ALA A 1 89 ? 2.990 9.235 9.580 1.00 93.44 89 ALA A CA 1
ATOM 715 C C . ALA A 1 89 ? 1.519 9.341 10.046 1.00 93.44 89 ALA A C 1
ATOM 717 O O . ALA A 1 89 ? 0.966 10.439 10.079 1.00 93.44 89 ALA A O 1
ATOM 718 N N . GLY A 1 90 ? 0.860 8.225 10.381 1.00 93.94 90 GLY A N 1
ATOM 719 C CA . GLY A 1 90 ? -0.502 8.197 10.918 1.00 93.94 90 GLY A CA 1
ATOM 720 C C . GLY A 1 90 ? -1.605 8.403 9.878 1.00 93.94 90 GLY A C 1
ATOM 721 O O . GLY A 1 90 ? -2.730 8.752 10.237 1.00 93.94 90 GLY A O 1
ATOM 722 N N . ARG A 1 91 ? -1.322 8.203 8.582 1.00 94.00 91 ARG A N 1
ATOM 723 C CA . ARG A 1 91 ? -2.291 8.456 7.495 1.00 94.00 91 ARG A CA 1
ATOM 724 C C . ARG A 1 91 ? -3.543 7.570 7.571 1.00 94.00 91 ARG A C 1
ATOM 726 O O . ARG A 1 91 ? -4.608 8.025 7.169 1.00 94.00 91 ARG A O 1
ATOM 733 N N . SER A 1 92 ? -3.448 6.361 8.135 1.00 95.12 92 SER A N 1
ATOM 734 C CA . SER A 1 92 ? -4.601 5.473 8.385 1.00 95.12 92 SER A CA 1
ATOM 735 C C . SER A 1 92 ? -5.417 5.837 9.633 1.00 95.12 92 SER A C 1
ATOM 737 O O . SER A 1 92 ? -6.445 5.214 9.901 1.00 95.12 92 SER A O 1
ATOM 739 N N . GLY A 1 93 ? -4.986 6.835 10.414 1.00 95.19 93 GLY A N 1
ATOM 740 C CA . GLY A 1 93 ? -5.603 7.162 11.697 1.00 95.19 93 GLY A CA 1
ATOM 741 C C . GLY A 1 93 ? -5.626 5.950 12.632 1.00 95.19 93 GLY A C 1
ATOM 742 O O . GLY A 1 93 ? -4.601 5.311 12.849 1.00 95.19 93 GLY A O 1
ATOM 743 N N . GLY A 1 94 ? -6.805 5.633 13.172 1.00 95.50 94 GLY A N 1
ATOM 744 C CA . GLY A 1 94 ? -7.005 4.472 14.044 1.00 95.50 94 GLY A CA 1
ATOM 745 C C . GLY A 1 94 ? -7.208 3.139 13.317 1.00 95.50 94 GLY A C 1
ATOM 746 O O . GLY A 1 94 ? -7.284 2.114 13.986 1.00 95.50 94 GLY A O 1
ATOM 747 N N . CYS A 1 95 ? -7.314 3.131 11.982 1.00 98.06 95 CYS A N 1
ATOM 748 C CA . CYS A 1 95 ? -7.588 1.909 11.229 1.00 98.06 95 CYS A CA 1
ATOM 749 C C . CYS A 1 95 ? -6.363 0.976 11.223 1.00 98.06 95 CYS A C 1
ATOM 751 O O . CYS A 1 95 ? -5.292 1.395 10.763 1.00 98.06 95 CYS A O 1
ATOM 753 N N . PRO A 1 96 ? -6.500 -0.289 11.669 1.00 97.75 96 PRO A N 1
ATOM 754 C CA . PRO A 1 96 ? -5.490 -1.316 11.449 1.00 97.75 96 PRO A CA 1
ATOM 755 C C . PRO A 1 96 ? -5.300 -1.574 9.951 1.00 97.75 96 PRO A C 1
ATOM 757 O O . PRO A 1 96 ? -6.274 -1.768 9.220 1.00 97.75 96 PRO A O 1
ATOM 760 N N . VAL A 1 97 ? -4.044 -1.615 9.497 1.00 97.06 97 VAL A N 1
ATOM 761 C CA . VAL A 1 97 ? -3.705 -1.878 8.092 1.00 97.06 97 VAL A CA 1
ATOM 762 C C . VAL A 1 97 ? -2.742 -3.057 7.988 1.00 97.06 97 VAL A C 1
ATOM 764 O O . VAL A 1 97 ? -1.652 -3.023 8.557 1.00 97.06 97 VAL A O 1
ATOM 767 N N . LEU A 1 98 ? -3.131 -4.082 7.229 1.00 96.62 98 LEU A N 1
ATOM 768 C CA . LEU A 1 98 ? -2.257 -5.177 6.811 1.00 96.62 98 LEU A CA 1
ATOM 769 C C . LEU A 1 98 ? -1.696 -4.872 5.421 1.00 96.62 98 LEU A C 1
ATOM 771 O O . LEU A 1 98 ? -2.449 -4.656 4.474 1.00 96.62 98 LEU A O 1
ATOM 775 N N . VAL A 1 99 ? -0.372 -4.900 5.287 1.00 94.25 99 VAL A N 1
ATOM 776 C CA . VAL A 1 99 ? 0.307 -4.673 4.008 1.00 94.25 99 VAL A CA 1
ATOM 777 C C . VAL A 1 99 ? 0.985 -5.955 3.543 1.00 94.25 99 VAL A C 1
ATOM 779 O O . VAL A 1 99 ? 1.769 -6.551 4.278 1.00 94.25 99 VAL A O 1
ATOM 782 N N . LEU A 1 100 ? 0.702 -6.354 2.306 1.00 93.31 100 LEU A N 1
ATOM 783 C CA . LEU A 1 100 ? 1.303 -7.500 1.633 1.00 93.31 100 LEU A CA 1
ATOM 784 C C . LEU A 1 100 ? 2.160 -6.991 0.471 1.00 93.31 100 LEU A C 1
ATOM 786 O O . LEU A 1 100 ? 1.632 -6.581 -0.559 1.00 93.31 100 LEU A O 1
ATOM 790 N N . GLY A 1 101 ? 3.482 -6.992 0.647 1.00 90.94 101 GLY A N 1
ATOM 791 C CA . GLY A 1 101 ? 4.437 -6.599 -0.389 1.00 90.94 101 GLY A CA 1
ATOM 792 C C . GLY A 1 101 ? 4.970 -7.813 -1.147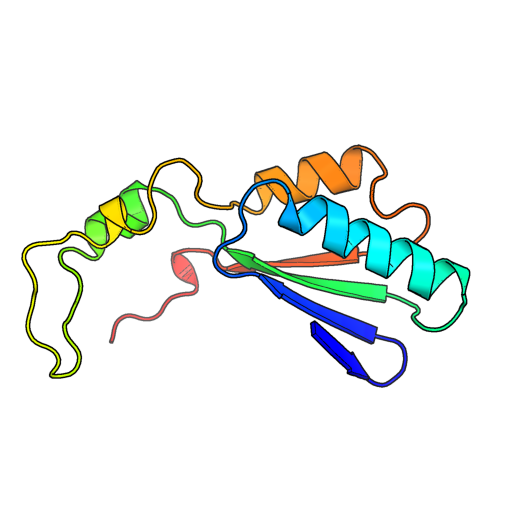 1.00 90.94 101 GLY A C 1
ATOM 793 O O . GLY A 1 101 ? 5.635 -8.659 -0.556 1.00 90.94 101 GLY A O 1
ATOM 794 N N . ILE A 1 102 ? 4.704 -7.891 -2.450 1.00 90.56 102 ILE A N 1
ATOM 795 C CA . ILE A 1 102 ? 5.229 -8.949 -3.323 1.00 90.56 102 ILE A CA 1
ATOM 796 C C . ILE A 1 102 ? 6.707 -8.677 -3.625 1.00 90.56 102 ILE A C 1
ATOM 798 O O . ILE A 1 102 ? 7.051 -7.617 -4.155 1.00 90.56 102 ILE A O 1
ATOM 802 N N . LEU A 1 103 ? 7.569 -9.640 -3.293 1.00 89.19 103 LEU A N 1
ATOM 803 C CA . LEU A 1 103 ? 9.017 -9.591 -3.504 1.00 89.19 103 LEU A CA 1
ATOM 804 C C . LEU A 1 103 ? 9.412 -10.308 -4.805 1.00 89.19 103 LEU A C 1
ATOM 806 O O . LEU A 1 103 ? 8.671 -11.179 -5.265 1.00 89.19 103 LEU A O 1
ATOM 810 N N . PRO A 1 104 ? 10.613 -10.045 -5.363 1.00 86.81 104 PRO A N 1
ATOM 811 C CA . PRO A 1 104 ? 11.095 -10.751 -6.552 1.00 86.81 104 PRO A CA 1
ATOM 812 C C . PRO A 1 104 ? 11.084 -12.278 -6.398 1.00 86.81 104 PRO A C 1
ATOM 814 O O . PRO A 1 104 ? 10.693 -12.986 -7.314 1.00 86.81 104 PRO A O 1
ATOM 817 N N . GLY A 1 105 ? 11.439 -12.792 -5.214 1.00 88.50 105 GLY A N 1
ATOM 818 C CA . GLY A 1 105 ? 11.441 -14.232 -4.929 1.00 88.50 105 GLY A CA 1
ATOM 819 C C . GLY A 1 105 ? 10.052 -14.875 -4.826 1.00 88.50 105 GLY A C 1
ATOM 820 O O . GLY A 1 105 ? 9.962 -16.090 -4.692 1.00 88.50 105 GLY A O 1
ATOM 821 N N . ASN A 1 106 ? 8.972 -14.087 -4.867 1.00 90.12 106 ASN A N 1
ATOM 822 C CA . ASN A 1 106 ? 7.603 -14.603 -4.929 1.00 90.12 106 ASN A CA 1
ATOM 823 C C . ASN A 1 106 ? 7.100 -14.780 -6.370 1.00 90.12 106 ASN A C 1
ATOM 825 O O . ASN A 1 106 ? 5.988 -15.267 -6.557 1.00 90.12 106 ASN A O 1
ATOM 829 N N . ILE A 1 107 ? 7.883 -14.365 -7.369 1.00 87.38 107 ILE A N 1
ATOM 830 C CA . ILE A 1 107 ? 7.514 -14.435 -8.782 1.00 87.38 107 ILE A CA 1
ATOM 831 C C . ILE A 1 107 ? 8.160 -15.687 -9.368 1.00 87.38 107 ILE A C 1
ATOM 833 O O . ILE A 1 107 ? 9.383 -15.821 -9.382 1.00 87.38 107 ILE A O 1
ATOM 837 N N . THR A 1 108 ? 7.331 -16.626 -9.815 1.00 84.88 108 THR A N 1
ATOM 838 C CA . THR A 1 108 ? 7.802 -17.825 -10.507 1.00 84.88 108 THR A CA 1
ATOM 839 C C . THR A 1 108 ? 8.235 -17.465 -11.926 1.00 84.88 108 THR A C 1
ATOM 841 O O . THR A 1 108 ? 7.578 -16.626 -12.546 1.00 84.88 108 THR A O 1
ATOM 844 N N . PRO A 1 109 ? 9.308 -18.075 -12.456 1.00 74.62 109 PRO A N 1
ATOM 845 C CA . PRO A 1 109 ? 9.548 -18.041 -13.892 1.00 74.62 109 PRO A CA 1
ATOM 846 C C . PRO A 1 109 ? 8.386 -18.722 -14.629 1.00 74.62 109 PRO A C 1
ATOM 848 O O . PRO A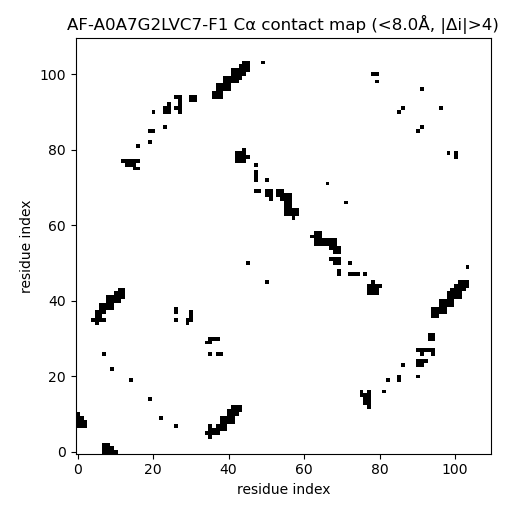 1 109 ? 7.747 -19.619 -14.067 1.00 74.62 109 PRO A O 1
ATOM 851 N N . ASP A 1 110 ? 8.131 -18.260 -15.852 1.00 63.62 110 ASP A N 1
ATOM 852 C CA . ASP A 1 110 ? 7.200 -18.895 -16.792 1.00 63.62 110 ASP A CA 1
ATOM 853 C C . ASP A 1 110 ? 7.698 -20.283 -17.236 1.00 63.62 110 ASP A C 1
ATOM 855 O O . ASP A 1 110 ? 8.936 -20.469 -17.356 1.00 63.62 110 ASP A O 1
#

Sequence (110 aa):
DFWRARVAFDYEWNSKDQTYDRDLYAFRSFFEAGVIDVGVIVTRELSNDFFKSLGNCLDKFGNETDKTVSAKFGASTTGTHKLISRIAAGRSGGCPVLVLGILPGNITPD

Mean predicted aligned error: 5.14 Å

Solvent-accessible surface area (backbone atoms only — not comparable to full-atom values): 6249 Å² total; per-residue (Å²): 122,47,76,56,97,37,34,36,36,33,81,46,86,77,46,53,89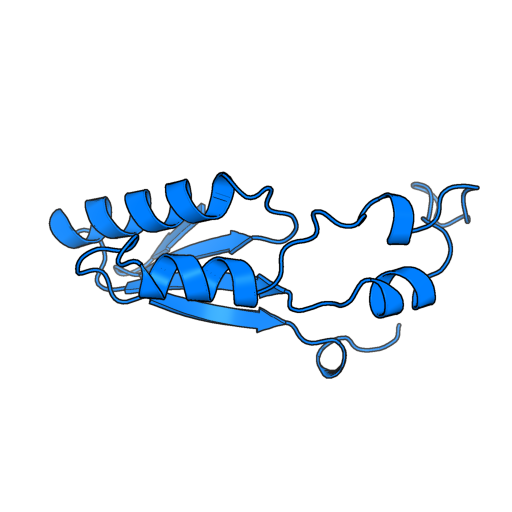,69,47,61,58,52,54,28,41,50,39,22,53,36,31,78,70,68,62,25,74,36,31,36,40,40,37,33,44,61,54,65,67,59,33,48,74,62,40,51,31,62,48,99,85,69,46,77,42,100,47,44,38,28,70,78,54,37,96,72,57,46,37,47,70,66,49,51,56,40,52,74,70,46,51,23,63,88,34,48,71,48,77,46,60,46,42,68,92,74,59,77,84,133

Radius of gyration: 16.35 Å; Cα contacts (8 Å, |Δi|>4): 175; chains: 1; bounding box: 35×29×44 Å

Secondary structure (DSSP, 8-state):
-EEETTEEEEE-SS--THHHHHHHHHHHHHHHTTS-SEEEEEEE---HHHHHHT-EEE-TTS-EEEEEHHHHT-TT---HHHHHHHHHTTTTTT--EEEEEEPGGGPPP-

Nearest PDB structures (foldseek):
  8h2c-assembly2_C  TM=4.614E-01  e=6.305E-02  Campylobacter jejuni
  3hgm-assembly1_B  TM=4.400E-01  e=6.178E-01  Halomonas elongata
  6m4b-assembly1_B  TM=5.575E-01  e=2.955E+00  Pyrococcus horikoshii OT3
  8g2y-assembly1_A  TM=3.702E-01  e=1.872E+00  Homo sapiens
  7rmi-assembly1_A  TM=3.546E-01  e=4.370E+00  Homo sapiens

Foldseek 3Di:
DDDDPQEAEEEDEFDQLVPLLVLLLVLLVCVVVVSHQAYEYEYAAEDLVNQVVQFADADPVRDGDPHGSSVVCDPSGDHVVSNVVCVVVCSNPPHHYHYHYHYPVNDDDD